Protein AF-A0A4U9HNB8-F1 (afdb_monomer_lite)

Radius of gyration: 13.6 Å; chains: 1; bounding box: 31×25×39 Å

Organism: NCBI:txid83655

Structure (mmCIF, N/CA/C/O backbone):
data_AF-A0A4U9HNB8-F1
#
_entry.id   AF-A0A4U9HNB8-F1
#
loop_
_atom_site.group_PDB
_atom_site.id
_atom_site.type_symbol
_atom_site.label_atom_id
_atom_site.label_alt_id
_atom_site.label_comp_id
_atom_site.label_asym_id
_atom_site.label_entity_id
_atom_site.label_seq_id
_atom_site.pdbx_PDB_ins_code
_atom_site.Cartn_x
_atom_site.Cartn_y
_atom_site.Cartn_z
_atom_site.occupancy
_atom_site.B_iso_or_equiv
_atom_site.auth_seq_id
_atom_site.auth_comp_id
_atom_site.auth_asym_id
_atom_site.auth_atom_id
_atom_site.pdbx_PDB_model_num
ATOM 1 N N . MET A 1 1 ? -0.997 -16.951 -18.861 1.00 66.19 1 MET A N 1
ATOM 2 C CA . MET A 1 1 ? 0.127 -17.169 -17.919 1.00 66.19 1 MET A CA 1
ATOM 3 C C . MET A 1 1 ? 0.412 -15.855 -17.220 1.00 66.19 1 MET A C 1
ATOM 5 O O . MET A 1 1 ? 0.578 -14.860 -17.913 1.00 66.19 1 MET A O 1
ATOM 9 N N . VAL A 1 2 ? 0.425 -15.822 -15.888 1.00 77.06 2 VAL A N 1
ATOM 10 C CA . VAL A 1 2 ? 0.671 -14.570 -15.161 1.00 77.06 2 VAL A CA 1
ATOM 11 C C . VAL A 1 2 ? 2.164 -14.413 -14.889 1.00 77.06 2 VAL A C 1
ATOM 13 O O . VAL A 1 2 ? 2.787 -15.341 -14.382 1.00 77.06 2 VAL A O 1
ATOM 16 N N . LYS A 1 3 ? 2.732 -13.245 -15.206 1.00 81.25 3 LYS A N 1
ATOM 17 C CA . LYS A 1 3 ? 4.134 -12.914 -14.916 1.00 81.25 3 LYS A CA 1
ATOM 18 C C . LYS A 1 3 ? 4.217 -12.106 -13.622 1.00 81.25 3 LYS A C 1
ATOM 20 O O . LYS A 1 3 ? 3.392 -11.229 -13.388 1.00 81.25 3 LYS A O 1
ATOM 25 N N . VAL A 1 4 ? 5.177 -12.443 -12.767 1.00 82.56 4 VAL A N 1
ATOM 26 C CA . VAL A 1 4 ? 5.508 -11.681 -11.556 1.00 82.56 4 VAL A CA 1
ATOM 27 C C . VAL A 1 4 ? 6.812 -10.951 -11.838 1.00 82.56 4 VAL A C 1
ATOM 29 O O . VAL A 1 4 ? 7.745 -11.547 -12.373 1.00 82.56 4 VAL A O 1
ATOM 32 N N . ARG A 1 5 ? 6.841 -9.658 -11.532 1.00 87.50 5 ARG A N 1
ATOM 33 C CA . ARG A 1 5 ? 8.006 -8.786 -11.675 1.00 87.50 5 ARG A CA 1
ATOM 34 C C . ARG A 1 5 ? 8.080 -7.856 -10.472 1.00 87.50 5 ARG A C 1
ATOM 36 O O . ARG A 1 5 ? 7.087 -7.709 -9.762 1.00 87.50 5 ARG A O 1
ATOM 43 N N . GLU A 1 6 ? 9.225 -7.217 -10.291 1.00 86.44 6 GLU A N 1
ATOM 44 C CA . GLU A 1 6 ? 9.378 -6.146 -9.309 1.00 86.44 6 GLU A CA 1
ATOM 45 C C . GLU A 1 6 ? 8.399 -5.001 -9.600 1.00 86.44 6 GLU A C 1
ATOM 47 O O . GLU A 1 6 ? 8.111 -4.678 -10.765 1.00 86.44 6 GLU A O 1
ATOM 52 N N . ALA A 1 7 ? 7.863 -4.429 -8.522 1.00 87.12 7 ALA A N 1
ATOM 53 C CA . ALA A 1 7 ? 7.014 -3.252 -8.582 1.00 87.12 7 ALA A CA 1
ATOM 54 C C . ALA A 1 7 ? 7.867 -2.027 -8.920 1.00 87.12 7 ALA A C 1
ATOM 56 O O . ALA A 1 7 ? 8.975 -1.865 -8.412 1.00 87.12 7 ALA A O 1
ATOM 57 N N . LYS A 1 8 ? 7.339 -1.167 -9.784 1.00 90.50 8 LYS A N 1
AT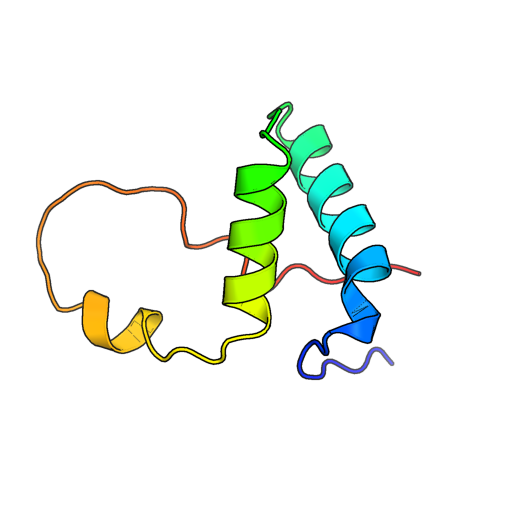OM 58 C CA . LYS A 1 8 ? 7.936 0.120 -10.134 1.00 90.50 8 LYS A CA 1
ATOM 59 C C . LYS A 1 8 ? 7.058 1.246 -9.619 1.00 90.50 8 LYS A C 1
ATOM 61 O O . LYS A 1 8 ? 5.889 1.028 -9.312 1.00 90.50 8 LYS A O 1
ATOM 66 N N . ALA A 1 9 ? 7.605 2.458 -9.562 1.00 90.75 9 ALA A N 1
ATOM 67 C CA . ALA A 1 9 ? 6.869 3.628 -9.088 1.00 90.75 9 ALA A CA 1
ATOM 68 C C . ALA A 1 9 ? 5.559 3.851 -9.864 1.00 90.75 9 ALA A C 1
ATOM 70 O O . ALA A 1 9 ? 4.551 4.231 -9.274 1.00 90.75 9 ALA A O 1
ATOM 71 N N . GLU A 1 10 ? 5.550 3.527 -11.159 1.00 93.00 10 GLU A N 1
ATOM 72 C CA . GLU A 1 10 ? 4.372 3.649 -12.026 1.00 93.00 10 GLU A CA 1
ATOM 73 C C . GLU A 1 10 ? 3.236 2.673 -11.669 1.00 93.00 10 GLU A C 1
ATOM 75 O O . GLU A 1 10 ? 2.096 2.879 -12.077 1.00 93.00 10 GLU A O 1
ATOM 80 N N . ASP A 1 11 ? 3.517 1.615 -10.903 1.00 93.31 11 ASP A N 1
ATOM 81 C CA . ASP A 1 11 ? 2.524 0.605 -10.523 1.00 93.31 11 ASP A CA 1
ATOM 82 C C . ASP A 1 11 ? 1.695 1.007 -9.290 1.00 93.31 11 ASP A C 1
ATOM 84 O O . ASP A 1 11 ? 0.855 0.221 -8.849 1.00 93.31 11 ASP A O 1
ATOM 88 N N . TYR A 1 12 ? 1.905 2.206 -8.728 1.00 92.50 12 TYR A N 1
ATOM 89 C CA . TYR A 1 12 ? 1.269 2.637 -7.478 1.00 92.50 12 TYR A CA 1
ATOM 90 C C . TYR A 1 12 ? -0.253 2.500 -7.504 1.00 92.50 12 TYR A C 1
ATOM 92 O O . TYR A 1 12 ? -0.830 1.880 -6.617 1.00 92.50 12 TYR A O 1
ATOM 100 N N . GLU A 1 13 ? -0.900 3.007 -8.552 1.00 93.81 13 GLU A N 1
ATOM 101 C CA . GLU A 1 13 ? -2.359 2.963 -8.704 1.00 93.81 13 GLU A CA 1
ATOM 102 C C . GLU A 1 13 ? -2.893 1.529 -8.786 1.00 93.81 13 GLU A C 1
ATOM 104 O O . GLU A 1 13 ? -3.918 1.185 -8.192 1.00 93.81 13 GLU A O 1
ATOM 109 N N . ALA A 1 14 ? -2.185 0.664 -9.517 1.00 93.00 14 ALA A N 1
ATOM 110 C CA . ALA A 1 14 ? -2.556 -0.739 -9.642 1.00 93.00 14 ALA A CA 1
ATOM 111 C C . ALA A 1 14 ? -2.405 -1.462 -8.299 1.00 93.00 14 ALA A C 1
ATOM 113 O O . ALA A 1 14 ? -3.289 -2.222 -7.913 1.00 93.00 14 ALA A O 1
ATOM 114 N N . TRP A 1 15 ? -1.322 -1.189 -7.571 1.00 94.38 15 TRP A N 1
ATOM 115 C CA . TRP A 1 15 ? -1.070 -1.726 -6.238 1.00 94.38 15 TRP A CA 1
ATOM 116 C C . TRP A 1 15 ? -2.083 -1.220 -5.200 1.00 94.38 15 TRP A C 1
ATOM 118 O O . TRP A 1 15 ? -2.614 -2.019 -4.427 1.00 94.38 15 TRP A O 1
ATOM 128 N N . LEU A 1 16 ? -2.420 0.073 -5.224 1.00 94.12 16 LEU A N 1
ATOM 129 C CA . LEU A 1 16 ? -3.349 0.710 -4.289 1.00 94.12 16 LEU A CA 1
ATOM 130 C C . LEU A 1 16 ? -4.742 0.076 -4.354 1.00 94.12 16 LEU A C 1
ATOM 132 O O . LEU A 1 16 ? -5.364 -0.171 -3.322 1.00 94.12 16 LEU A O 1
ATOM 136 N N . ARG A 1 17 ? -5.219 -0.271 -5.555 1.00 94.25 17 ARG A N 1
ATOM 137 C CA . ARG A 1 17 ? -6.501 -0.978 -5.732 1.00 94.25 17 ARG A CA 1
ATOM 138 C C . ARG A 1 17 ? -6.531 -2.319 -5.002 1.00 94.25 17 ARG A C 1
ATOM 140 O O . ARG A 1 17 ? -7.548 -2.673 -4.409 1.00 94.25 17 ARG A O 1
ATOM 147 N N . LEU A 1 18 ? -5.422 -3.053 -5.010 1.00 93.81 18 LEU A N 1
ATOM 148 C CA . LEU A 1 18 ? -5.317 -4.330 -4.298 1.00 93.81 18 LEU A CA 1
ATOM 149 C C . LEU A 1 18 ? -5.234 -4.142 -2.806 1.00 93.81 18 LEU A C 1
ATOM 151 O O . LEU A 1 18 ? -5.849 -4.892 -2.056 1.00 93.81 18 LEU A O 1
ATOM 155 N N . TRP A 1 19 ? -4.444 -3.155 -2.400 1.00 94.12 19 TRP A N 1
ATOM 156 C CA . TRP A 1 19 ? -4.256 -2.814 -1.011 1.00 94.12 19 TRP A CA 1
ATOM 157 C C . TRP A 1 19 ? -5.594 -2.450 -0.371 1.00 94.12 19 TRP A C 1
ATOM 159 O O . TRP A 1 19 ? -5.964 -3.031 0.644 1.00 94.12 19 TRP A O 1
ATOM 169 N N . ASN A 1 20 ? -6.388 -1.611 -1.034 1.00 93.62 20 ASN A N 1
ATOM 170 C CA . ASN A 1 20 ? -7.730 -1.260 -0.582 1.00 93.62 20 ASN A CA 1
ATOM 171 C C . ASN A 1 20 ? -8.678 -2.469 -0.572 1.00 93.62 20 ASN A C 1
ATOM 173 O O . ASN A 1 20 ? -9.462 -2.623 0.362 1.00 93.62 20 ASN A O 1
ATOM 177 N N . GLY A 1 21 ? -8.587 -3.365 -1.561 1.00 93.56 21 GLY A N 1
ATOM 178 C CA . GLY A 1 21 ? -9.347 -4.618 -1.558 1.00 93.56 21 GLY A CA 1
ATOM 179 C C . GLY A 1 21 ? -8.991 -5.524 -0.373 1.00 93.56 21 GLY A C 1
ATOM 180 O O . GLY A 1 21 ? -9.875 -6.083 0.271 1.00 93.56 21 GLY A O 1
ATOM 181 N N . TYR A 1 22 ? -7.704 -5.619 -0.042 1.00 93.38 22 TYR A N 1
ATOM 182 C CA . TYR A 1 22 ? -7.217 -6.345 1.128 1.00 93.38 22 TYR A CA 1
ATOM 183 C C . TYR A 1 22 ? -7.705 -5.717 2.437 1.00 93.38 22 TYR A C 1
ATOM 185 O O . TYR A 1 22 ? -8.219 -6.422 3.302 1.00 93.38 22 TYR A O 1
ATOM 193 N N . LEU A 1 23 ? -7.596 -4.394 2.570 1.00 92.81 23 LEU A N 1
ATOM 194 C CA . LEU A 1 23 ? -8.083 -3.655 3.733 1.00 92.81 23 LEU A CA 1
ATOM 195 C C . LEU A 1 23 ? -9.589 -3.834 3.931 1.00 92.81 23 LEU A C 1
ATOM 197 O O . LEU A 1 23 ? -10.029 -4.161 5.031 1.00 92.81 23 LEU A O 1
ATOM 201 N N . SER A 1 24 ? -10.364 -3.726 2.851 1.00 94.12 24 SER A N 1
ATOM 202 C CA . SER A 1 24 ? -11.809 -3.955 2.865 1.00 94.12 24 SER A CA 1
ATOM 203 C C . SER A 1 24 ? -12.163 -5.388 3.264 1.00 94.12 24 SER A C 1
ATOM 205 O O . SER A 1 24 ? -13.052 -5.583 4.091 1.00 94.12 24 SER A O 1
ATOM 207 N N . PHE A 1 25 ? -11.435 -6.388 2.756 1.00 92.62 25 PHE A N 1
ATOM 208 C CA . PHE A 1 25 ? -11.635 -7.789 3.135 1.00 92.62 25 PHE A CA 1
ATOM 209 C C . PHE A 1 25 ? -11.416 -8.022 4.638 1.00 92.62 25 PHE A C 1
ATOM 211 O O . PHE A 1 25 ? -12.165 -8.772 5.261 1.00 92.62 25 PHE A O 1
ATOM 218 N N . TYR A 1 26 ? -10.429 -7.346 5.232 1.00 94.06 26 TYR A N 1
ATOM 219 C CA . TYR A 1 26 ? -10.164 -7.390 6.673 1.00 94.06 26 TYR A CA 1
ATOM 220 C C . TYR A 1 26 ? -10.939 -6.341 7.486 1.00 94.06 26 TYR A C 1
ATOM 222 O O . TYR A 1 26 ? -10.724 -6.239 8.694 1.00 94.06 26 TYR A O 1
ATOM 230 N N . GLY A 1 27 ? -11.816 -5.548 6.859 1.00 92.75 27 GLY A N 1
ATOM 231 C CA . GLY A 1 27 ? -12.559 -4.466 7.516 1.00 92.75 27 GLY A CA 1
ATOM 232 C C . GLY A 1 27 ? -11.667 -3.448 8.234 1.00 92.75 27 GLY A C 1
ATOM 233 O O . GLY A 1 27 ? -12.072 -2.874 9.240 1.00 92.75 27 GLY A O 1
ATOM 234 N N . THR A 1 28 ? -10.429 -3.281 7.771 1.00 92.38 28 THR A N 1
ATOM 235 C CA . THR A 1 28 ? -9.430 -2.405 8.384 1.00 92.38 28 THR A CA 1
ATOM 236 C C . THR A 1 28 ? -9.361 -1.106 7.602 1.00 92.38 28 THR A C 1
ATOM 238 O O . THR A 1 28 ? -9.236 -1.139 6.384 1.00 92.38 28 THR A O 1
ATOM 241 N N . ASP A 1 29 ? -9.393 0.023 8.300 1.00 90.81 29 ASP A N 1
ATOM 242 C CA . ASP A 1 29 ? -9.150 1.334 7.705 1.00 90.81 29 ASP A CA 1
ATOM 243 C C . ASP A 1 29 ? -7.768 1.840 8.124 1.00 90.81 29 ASP A C 1
ATOM 245 O O . ASP A 1 29 ? -7.368 1.691 9.284 1.00 90.81 29 ASP A O 1
ATOM 249 N N . LEU A 1 30 ? -7.014 2.385 7.173 1.00 90.38 30 LEU A N 1
ATOM 250 C CA . LEU A 1 30 ? -5.666 2.897 7.399 1.00 90.38 30 LEU A CA 1
ATOM 251 C C . LEU A 1 30 ? -5.537 4.293 6.815 1.00 90.38 30 LEU A C 1
ATOM 253 O O . LEU A 1 30 ? -5.986 4.562 5.705 1.00 90.38 30 LEU A O 1
ATOM 257 N N . ASP A 1 31 ? -4.815 5.140 7.541 1.00 91.50 31 ASP A N 1
ATOM 258 C CA . ASP A 1 31 ? -4.445 6.467 7.072 1.00 91.50 31 ASP A CA 1
ATOM 259 C C . ASP A 1 31 ? -3.640 6.387 5.760 1.00 91.50 31 ASP A C 1
ATOM 261 O O . ASP A 1 31 ? -2.800 5.496 5.559 1.00 91.50 31 ASP A O 1
ATOM 265 N N . GLU A 1 32 ? -3.867 7.353 4.874 1.00 89.56 32 GLU A N 1
ATOM 266 C CA . GLU A 1 32 ? -3.143 7.510 3.617 1.00 89.56 32 GLU A CA 1
ATOM 267 C C . GLU A 1 32 ? -1.623 7.553 3.835 1.00 89.56 32 GLU A C 1
ATOM 269 O O . GLU A 1 32 ? -0.869 6.935 3.080 1.00 89.56 32 GLU A O 1
ATOM 274 N N . ALA A 1 33 ? -1.155 8.173 4.923 1.00 90.88 33 ALA A N 1
ATOM 275 C CA . ALA A 1 33 ? 0.261 8.217 5.276 1.00 90.88 33 ALA A CA 1
ATOM 276 C C . ALA A 1 33 ? 0.856 6.815 5.507 1.00 90.88 33 ALA A C 1
ATOM 278 O O . ALA A 1 33 ? 1.996 6.543 5.114 1.00 90.88 33 ALA A O 1
ATOM 279 N N . VAL A 1 34 ? 0.086 5.896 6.104 1.00 91.94 34 VAL A N 1
ATOM 280 C CA . VAL A 1 34 ? 0.503 4.498 6.310 1.00 91.94 34 VAL A CA 1
ATOM 281 C C . VAL A 1 34 ? 0.563 3.768 4.974 1.00 91.94 34 VAL A C 1
ATOM 283 O O . VAL A 1 34 ? 1.513 3.024 4.714 1.00 91.94 34 VAL A O 1
ATOM 286 N N . THR A 1 35 ? -0.409 4.013 4.101 1.00 92.31 35 THR A N 1
ATOM 287 C CA . THR A 1 35 ? -0.454 3.434 2.755 1.00 92.31 35 THR A CA 1
ATOM 288 C C . THR A 1 35 ? 0.725 3.910 1.899 1.00 92.31 35 THR A C 1
ATOM 290 O O . THR A 1 35 ? 1.416 3.089 1.293 1.00 92.31 35 THR A O 1
ATOM 293 N N . LEU A 1 36 ? 1.053 5.204 1.926 1.00 92.00 36 LEU A N 1
ATOM 294 C CA . LEU A 1 36 ? 2.216 5.771 1.234 1.00 92.00 36 LEU A CA 1
ATOM 295 C C . LEU A 1 36 ? 3.542 5.227 1.783 1.00 92.00 36 LEU A C 1
ATOM 297 O O . LEU A 1 36 ? 4.426 4.843 1.017 1.00 92.00 36 LEU A O 1
ATOM 301 N N . ALA A 1 37 ? 3.688 5.131 3.107 1.00 90.44 37 ALA A N 1
ATOM 302 C CA . ALA A 1 37 ? 4.879 4.542 3.720 1.00 90.44 37 A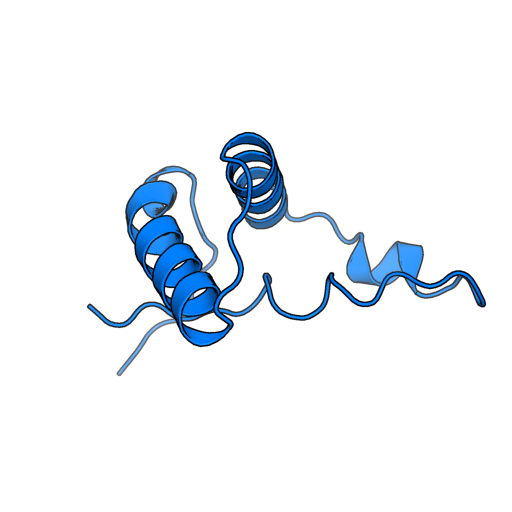LA A CA 1
ATOM 303 C C . ALA A 1 37 ? 5.047 3.060 3.344 1.00 90.44 37 ALA A C 1
ATOM 305 O O . ALA A 1 37 ? 6.162 2.594 3.102 1.00 90.44 37 ALA A O 1
ATOM 306 N N . THR A 1 38 ? 3.938 2.325 3.269 1.00 90.06 38 THR A N 1
ATOM 307 C CA . THR A 1 38 ? 3.901 0.933 2.806 1.00 90.06 38 THR A CA 1
ATOM 308 C C . THR A 1 38 ? 4.375 0.832 1.359 1.00 90.06 38 THR A C 1
ATOM 310 O O . THR A 1 38 ? 5.241 0.013 1.060 1.00 90.06 38 THR A O 1
ATOM 313 N N . TRP A 1 39 ? 3.891 1.710 0.482 1.00 92.25 39 TRP A N 1
ATOM 314 C CA . TRP A 1 39 ? 4.317 1.756 -0.913 1.00 92.25 39 TRP A CA 1
ATOM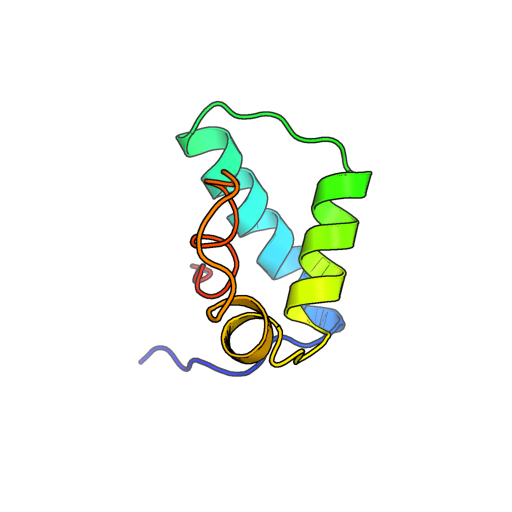 315 C C . TRP A 1 39 ? 5.812 2.050 -1.073 1.00 92.25 39 TRP A C 1
ATOM 317 O O . TRP A 1 39 ? 6.518 1.342 -1.790 1.00 92.25 39 TRP A O 1
ATOM 327 N N . HIS A 1 40 ? 6.342 3.025 -0.331 1.00 89.50 40 HIS A N 1
ATOM 328 C CA . HIS A 1 40 ? 7.776 3.314 -0.344 1.00 89.50 40 HIS A CA 1
ATOM 329 C C . HIS A 1 40 ? 8.627 2.111 0.089 1.00 89.50 40 HIS A C 1
ATOM 331 O O . HIS A 1 40 ? 9.724 1.919 -0.434 1.00 89.50 40 HIS A O 1
ATOM 337 N N . ARG A 1 41 ? 8.132 1.262 1.000 1.00 84.75 41 ARG A N 1
ATOM 338 C CA . ARG A 1 41 ? 8.800 0.005 1.393 1.00 84.75 41 ARG A CA 1
ATOM 339 C C . ARG A 1 41 ? 8.723 -1.083 0.325 1.00 84.75 41 ARG A C 1
ATOM 341 O O . ARG A 1 41 ? 9.609 -1.920 0.275 1.00 84.75 41 ARG A O 1
ATOM 348 N N . VAL A 1 42 ? 7.683 -1.089 -0.505 1.00 84.69 42 VAL A N 1
ATOM 349 C CA . VAL A 1 42 ? 7.574 -2.012 -1.647 1.00 84.69 42 VAL A CA 1
ATOM 350 C C . VAL A 1 42 ? 8.589 -1.646 -2.735 1.00 84.69 42 VAL A C 1
ATOM 352 O O . VAL A 1 42 ? 9.185 -2.536 -3.334 1.00 84.69 42 VAL A O 1
ATOM 355 N N . LEU A 1 43 ? 8.811 -0.347 -2.967 1.00 86.44 43 LEU A N 1
ATOM 356 C CA . LEU A 1 43 ? 9.763 0.152 -3.968 1.00 86.44 43 LEU A CA 1
ATOM 357 C C . LEU A 1 43 ? 11.214 0.155 -3.491 1.00 86.44 43 LEU A C 1
ATOM 359 O O . LEU A 1 43 ? 12.137 -0.061 -4.275 1.00 86.44 43 LEU A O 1
ATOM 363 N N . SER A 1 44 ? 11.436 0.428 -2.208 1.00 76.00 44 SER A N 1
ATOM 364 C CA . SER A 1 44 ? 12.757 0.279 -1.620 1.00 76.00 44 SER A CA 1
ATOM 365 C C . SER A 1 44 ? 12.977 -1.207 -1.370 1.00 76.00 44 SER A C 1
ATOM 367 O O . SER A 1 44 ? 12.454 -1.778 -0.419 1.00 76.00 44 SER A O 1
ATOM 369 N N . ALA A 1 45 ? 13.740 -1.85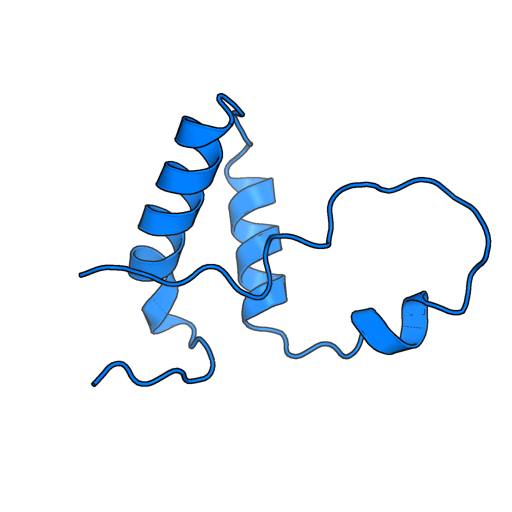0 -2.253 1.00 59.25 45 ALA A N 1
ATOM 370 C CA . ALA A 1 45 ? 14.244 -3.204 -2.067 1.00 59.25 45 ALA A CA 1
ATOM 371 C C . ALA A 1 45 ? 15.181 -3.243 -0.845 1.00 59.25 45 ALA A C 1
ATOM 373 O O . ALA A 1 45 ? 16.398 -3.345 -0.972 1.00 59.25 45 ALA A O 1
ATOM 374 N N . ILE A 1 46 ? 14.642 -3.076 0.362 1.00 49.91 46 ILE A N 1
ATOM 375 C CA . ILE A 1 46 ? 15.434 -3.123 1.577 1.00 49.91 46 ILE A CA 1
ATOM 376 C C . ILE A 1 46 ? 15.461 -4.579 2.049 1.00 49.91 46 ILE A C 1
ATOM 378 O O . ILE A 1 46 ? 14.402 -5.166 2.290 1.00 49.91 46 ILE A O 1
ATOM 382 N N . PRO A 1 47 ? 16.647 -5.161 2.299 1.00 44.59 47 PRO A N 1
ATOM 383 C CA . PRO A 1 47 ? 16.800 -6.447 2.976 1.00 44.59 47 PRO A CA 1
ATOM 384 C C . PRO A 1 47 ? 16.454 -6.364 4.482 1.00 44.59 47 PRO A C 1
ATOM 386 O O . PRO A 1 47 ? 17.051 -7.060 5.304 1.00 44.59 47 PRO A O 1
ATOM 389 N N . VAL A 1 48 ? 15.475 -5.538 4.881 1.00 47.94 48 VAL A N 1
ATOM 390 C CA . VAL A 1 48 ? 15.018 -5.422 6.281 1.00 47.94 48 VAL A CA 1
ATOM 391 C C . VAL A 1 48 ? 14.434 -6.733 6.792 1.00 47.94 48 VAL A C 1
ATOM 393 O O . VAL A 1 48 ? 14.548 -7.026 7.977 1.00 47.94 48 VAL A O 1
ATOM 396 N N . CYS A 1 49 ? 13.891 -7.573 5.908 1.00 43.78 49 CYS A N 1
ATOM 397 C CA . CYS A 1 49 ? 13.431 -8.903 6.294 1.00 43.78 49 CYS A CA 1
ATOM 398 C C . CYS A 1 49 ? 14.568 -9.828 6.757 1.00 43.78 49 CYS A C 1
ATOM 400 O O . CYS A 1 49 ? 14.293 -10.754 7.514 1.00 43.78 49 CYS A O 1
ATOM 402 N N . PHE A 1 50 ? 15.820 -9.597 6.339 1.00 38.22 50 PHE A N 1
ATOM 403 C CA . PHE A 1 50 ? 16.952 -10.431 6.754 1.00 38.22 50 PHE A CA 1
ATOM 404 C C . PHE A 1 50 ? 17.715 -9.840 7.945 1.00 38.22 50 PHE A C 1
ATOM 406 O O . PHE A 1 50 ? 18.105 -10.581 8.842 1.00 38.22 50 PHE A O 1
ATOM 413 N N . ALA A 1 51 ? 17.887 -8.516 8.000 1.00 38.12 51 ALA A N 1
ATOM 414 C CA . ALA A 1 51 ? 18.638 -7.873 9.082 1.00 38.12 51 ALA A CA 1
ATOM 415 C C . ALA A 1 51 ? 17.861 -7.787 10.411 1.00 38.12 51 ALA A C 1
ATOM 417 O O . ALA A 1 51 ? 18.479 -7.759 11.474 1.00 38.12 51 ALA A O 1
ATOM 418 N N . ASP A 1 52 ? 16.523 -7.775 10.371 1.00 43.25 52 ASP A N 1
ATOM 419 C CA . ASP A 1 52 ? 15.686 -7.625 11.572 1.00 43.25 52 ASP A CA 1
ATOM 420 C C . ASP A 1 52 ? 15.187 -8.969 12.149 1.00 43.25 52 ASP A C 1
ATOM 422 O O . ASP A 1 52 ? 14.598 -9.009 13.226 1.00 43.25 52 ASP A O 1
ATOM 426 N N . TRP A 1 53 ? 15.466 -10.105 11.487 1.00 42.41 53 TRP A N 1
ATOM 427 C CA . TRP A 1 53 ? 15.089 -11.437 11.998 1.00 42.41 53 TRP A CA 1
ATOM 428 C C . TRP A 1 53 ? 15.901 -11.858 13.236 1.00 42.41 53 TRP A C 1
ATOM 430 O O . TRP A 1 53 ? 15.444 -12.668 14.038 1.00 42.41 53 TRP A O 1
ATOM 440 N N . GLN A 1 54 ? 17.093 -11.288 13.440 1.00 43.22 54 GLN A N 1
ATOM 441 C CA . GLN A 1 54 ? 18.005 -11.687 14.517 1.00 43.22 54 GLN A CA 1
ATOM 442 C C . GLN A 1 54 ? 17.728 -11.000 15.869 1.00 43.22 54 GLN A C 1
ATOM 444 O O . GLN A 1 54 ? 18.564 -11.060 16.772 1.00 43.22 54 GLN A O 1
ATOM 449 N N . LYS A 1 55 ? 16.568 -10.354 16.055 1.00 44.69 55 LYS A N 1
ATOM 450 C CA . LYS A 1 55 ? 16.161 -9.831 17.367 1.00 44.69 55 LYS A CA 1
ATOM 451 C C . LYS A 1 55 ? 15.040 -10.681 17.971 1.00 44.69 55 LYS A C 1
ATOM 453 O O . LYS A 1 55 ? 13.888 -10.559 17.554 1.00 44.69 55 LYS A O 1
ATOM 458 N N . PRO A 1 56 ? 15.331 -11.525 18.979 1.00 47.41 56 PRO A N 1
ATOM 459 C CA . PRO A 1 56 ? 14.280 -12.174 19.739 1.00 47.41 56 PRO A CA 1
ATOM 460 C C . PRO A 1 56 ? 13.615 -11.113 20.627 1.00 47.41 56 PRO A C 1
ATOM 462 O O . PRO A 1 56 ? 14.291 -10.407 21.370 1.00 47.41 56 PRO A O 1
ATOM 465 N N . ASN A 1 57 ? 12.286 -11.032 20.553 1.00 54.41 57 ASN A N 1
ATOM 466 C CA . ASN A 1 57 ? 11.397 -10.142 21.311 1.00 54.41 57 ASN A CA 1
ATOM 467 C C . ASN A 1 57 ? 11.455 -8.641 20.976 1.00 54.41 57 ASN A C 1
ATOM 469 O O . ASN A 1 57 ? 12.215 -7.890 21.576 1.00 54.41 57 ASN A O 1
ATOM 473 N N . LYS A 1 58 ? 10.484 -8.166 20.185 1.00 44.91 58 LYS A N 1
ATOM 474 C CA . LYS A 1 58 ? 9.284 -7.470 20.698 1.00 44.91 58 LYS A CA 1
ATOM 475 C C . LYS A 1 58 ? 8.202 -7.439 19.614 1.00 44.91 58 LYS A C 1
ATOM 477 O O . LYS A 1 58 ? 8.497 -7.306 18.434 1.00 44.91 58 LYS A O 1
ATOM 482 N N . GLY A 1 59 ? 6.954 -7.628 20.039 1.00 47.94 59 GLY A N 1
ATOM 483 C CA . GLY A 1 59 ? 5.795 -7.834 19.176 1.00 47.94 59 GLY A CA 1
ATOM 484 C C . GLY A 1 59 ? 5.591 -6.752 18.115 1.00 47.94 59 GLY A C 1
ATOM 485 O O . GLY A 1 59 ? 5.404 -5.582 18.433 1.00 47.94 59 GLY A O 1
ATOM 486 N N . TRP A 1 60 ? 5.552 -7.187 16.857 1.00 36.22 60 TRP A N 1
ATOM 487 C CA . TRP A 1 60 ? 4.977 -6.433 15.749 1.00 36.22 60 TRP A CA 1
ATOM 488 C C . TRP A 1 60 ? 4.376 -7.424 14.745 1.00 36.22 60 TRP A C 1
ATOM 490 O O . TRP A 1 60 ? 4.991 -7.830 13.759 1.00 36.22 60 TRP A O 1
ATOM 500 N N . TRP A 1 61 ? 3.170 -7.905 15.048 1.00 41.19 61 TRP A N 1
ATOM 501 C CA . TRP A 1 61 ? 2.392 -8.735 14.130 1.00 41.19 61 TRP A CA 1
ATOM 502 C C . TRP A 1 61 ? 1.793 -7.823 13.052 1.00 41.19 61 TRP A C 1
ATOM 504 O O . TRP A 1 61 ? 0.676 -7.348 13.198 1.00 41.19 61 TRP A O 1
ATOM 514 N N . GLY A 1 62 ? 2.555 -7.519 11.998 1.00 44.28 62 GLY A N 1
ATOM 515 C CA . GLY A 1 62 ? 2.047 -6.674 10.905 1.00 44.28 62 GLY A CA 1
ATOM 516 C C . GLY A 1 62 ? 2.798 -6.751 9.574 1.00 44.28 62 GLY A C 1
ATOM 517 O O . GLY A 1 62 ? 2.197 -6.561 8.523 1.00 44.28 62 GLY A O 1
ATOM 518 N N . SER A 1 63 ? 4.089 -7.098 9.559 1.00 47.84 63 SER A N 1
ATOM 519 C CA . SER A 1 63 ? 4.919 -6.945 8.346 1.00 47.84 63 SER A CA 1
ATOM 520 C C . SER A 1 63 ? 4.844 -8.080 7.319 1.00 47.84 63 SER A C 1
ATOM 522 O O . SER A 1 63 ? 5.511 -8.005 6.291 1.00 47.84 63 SER A O 1
ATOM 524 N N . ARG A 1 64 ? 4.096 -9.163 7.570 1.00 45.72 64 ARG A N 1
ATOM 525 C CA . ARG A 1 64 ? 4.188 -10.371 6.725 1.00 45.72 64 ARG A CA 1
ATOM 526 C C . ARG A 1 64 ? 3.316 -10.333 5.462 1.00 45.72 64 ARG A C 1
ATOM 528 O O . ARG A 1 64 ? 3.604 -11.072 4.530 1.00 45.72 64 ARG A O 1
ATOM 535 N N . PHE A 1 65 ? 2.294 -9.480 5.391 1.00 39.91 65 PHE A N 1
ATOM 536 C CA . PHE A 1 65 ? 1.306 -9.543 4.301 1.00 39.91 65 PHE A CA 1
ATOM 537 C C . PHE A 1 65 ? 1.593 -8.643 3.089 1.00 39.91 65 PHE A C 1
ATOM 539 O O . PHE A 1 65 ? 1.134 -8.933 1.988 1.00 39.91 65 PHE A O 1
ATOM 546 N N . VAL A 1 66 ? 2.378 -7.576 3.248 1.00 46.00 66 VAL A N 1
ATOM 547 C CA . VAL A 1 66 ? 2.506 -6.530 2.213 1.00 46.00 66 VAL A CA 1
ATOM 548 C C . VAL A 1 66 ? 3.358 -6.959 1.010 1.00 46.00 66 VAL A C 1
ATOM 550 O O . VAL A 1 66 ? 3.093 -6.535 -0.111 1.00 46.00 66 VAL A O 1
ATOM 553 N N . CYS A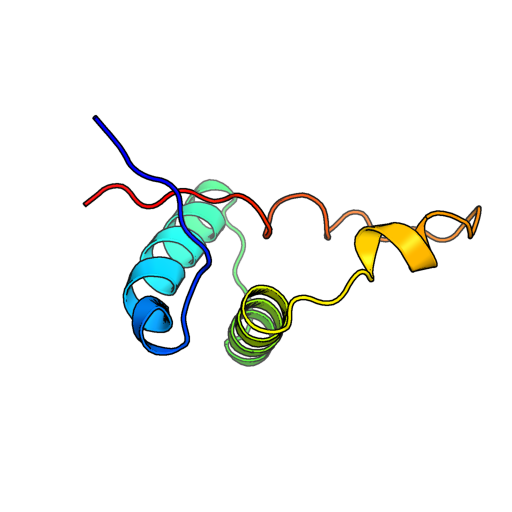 1 67 ? 4.363 -7.816 1.203 1.00 45.59 67 CYS A N 1
ATOM 554 C CA . CYS A 1 67 ? 5.398 -8.049 0.185 1.00 45.59 67 CYS A CA 1
ATOM 555 C C . CYS A 1 67 ? 4.967 -8.962 -0.988 1.00 45.59 67 CYS A C 1
ATOM 557 O O . CYS A 1 67 ? 5.746 -9.181 -1.909 1.00 45.59 67 CYS A O 1
ATOM 559 N N . CYS A 1 68 ? 3.755 -9.534 -0.978 1.00 41.47 68 CYS A N 1
ATOM 560 C CA . CYS A 1 68 ? 3.344 -10.526 -1.988 1.00 41.47 68 CYS A CA 1
ATOM 561 C C . CYS A 1 68 ? 1.908 -10.387 -2.523 1.00 41.47 68 CYS A C 1
ATOM 563 O O . CYS A 1 68 ? 1.408 -11.321 -3.153 1.00 41.47 68 CYS A O 1
ATOM 565 N N . MET A 1 69 ? 1.224 -9.254 -2.333 1.00 41.03 69 MET A N 1
ATOM 566 C CA . MET A 1 69 ? -0.152 -9.135 -2.829 1.00 41.03 69 MET A CA 1
ATOM 567 C C . MET A 1 69 ? -0.236 -8.836 -4.333 1.00 41.03 69 MET A C 1
ATOM 569 O O . MET A 1 69 ? 0.142 -7.782 -4.832 1.00 41.03 69 MET A O 1
ATOM 573 N N . LYS A 1 70 ? -0.733 -9.855 -5.035 1.00 42.12 70 LYS A N 1
ATOM 574 C CA . LYS A 1 70 ? -0.999 -10.000 -6.467 1.00 42.12 70 LYS A CA 1
ATOM 575 C C . LYS A 1 70 ? -2.193 -9.154 -6.927 1.00 42.12 70 LYS A C 1
ATOM 577 O O . LYS A 1 70 ? -3.261 -9.275 -6.334 1.00 42.12 70 LYS A O 1
ATOM 582 N N . ALA A 1 71 ? -2.054 -8.408 -8.032 1.00 33.75 71 ALA A N 1
ATOM 583 C CA . ALA A 1 71 ? -3.195 -7.790 -8.722 1.00 33.75 71 ALA A CA 1
ATOM 584 C C . ALA A 1 71 ? -3.918 -8.754 -9.664 1.00 33.75 71 ALA A C 1
ATOM 586 O O . ALA A 1 71 ? -3.238 -9.363 -10.496 1.00 33.75 71 ALA A O 1
ATOM 587 N N . PRO A 1 72 ? -5.261 -8.864 -9.610 1.00 48.38 72 PRO A N 1
ATOM 588 C CA . PRO A 1 72 ? -6.081 -9.243 -10.753 1.00 48.38 72 PRO A CA 1
ATOM 589 C C . PRO A 1 72 ? -6.526 -7.999 -11.548 1.00 48.38 72 PRO A C 1
ATOM 591 O O . PRO A 1 72 ? -7.029 -7.036 -10.968 1.00 48.38 72 PRO A O 1
ATOM 594 N N . GLY A 1 73 ? -6.357 -8.053 -12.873 1.00 37.47 73 GLY A N 1
ATOM 595 C CA . GLY A 1 73 ? -6.779 -7.035 -13.842 1.00 37.47 73 GLY A CA 1
ATOM 596 C C . GLY A 1 73 ? -5.848 -6.986 -15.037 1.00 37.47 73 GLY A C 1
ATOM 597 O O . GLY A 1 73 ? -4.951 -6.121 -15.016 1.00 37.47 73 GLY A O 1
#

Sequence (73 aa):
MVKVREAKAEDYEAWLRLWNGYLSFYGTDLDEAVTLATWHRVLSAIPVCFADWQKPNKGWWGSRFVCCMKAPG

Foldseek 3Di:
DDDDDQDDPVCLVQLVVQVVVVCVVVVHDDDPVVSVVLVVPSHPPDVCVPVVPPDDDDDDPDDPPSNDRDGDD

Secondary structure (DSSP, 8-state):
--------GGGHHHHHHHHHHHHHHTT----HHHHHHHHHHHHS--THHHHSTT------TTTTSGGG-PPP-

InterPro domains:
  IPR016181 Acyl-CoA N-acyltransferase [SSF55729] (1-45)

pLDDT: mean 71.64, std 22.96, range [33.75, 94.38]

=== Feature glossary ===
Legend for the data blocks above and below:

— What the protein is —

Sequence gives the chain of amino acids in standard one-letter code (A=alanine, C=cysteine, …, Y=tyrosine), read N→C. It is the only feature that is directly encoded by the gene; all structural features are derived from the folded form of this sequence.

The annotation block draws on four external resources. InterPro: which protein families and domains the sequence belongs to. GO: standardized terms for what the protein does, what process it participates in, and where in the cell it acts. CATH: which structural fold it has in the CATH hierarchy. Organism: the species of origin.

— Where its atoms are —

Atomic coordinates in PDBx/mmCIF format — the same representation the Protein Data Bank distributes. Each line of the _atom_site loop places one backbone atom in Cartesian space (units: ångströms, origin: arbitrary).

Six rendered views show the 3D structure from the faces of a cube — i.e. along ±x, ±y, ±z. Rendering representation is drawn randomly per protein from cartoon (secondary-structure ribbons), sticks (backbone bonds), or molecular surface; coloring is either N→C rainbow (blue at the N-terminus through red at the C-terminus) or one color per chain.

— Local backbone conformation —

DSSP 8-state secondary structure assigns each residue one of H (α-helix), G (3₁₀-helix), I (π-helix), E (extended β-strand), B (isolated β-bridge), T (hydrogen-bonded turn), S (bend), or '-' (coil). The assignment is computed from backbone hydrogen-bond geometry via the Kabsch–Sander algorithm.

P-SEA three-state annotation labels each residue as helix, strand, or coil based purely on the geometry of the Cα trace. It serves as a fallback when the full backbone (and thus DSSP) is unavailable.

φ (phi) and ψ (psi) are the two rotatable backbone dihedrals per residue: φ is the C(i-1)–N–Cα–C torsion, ψ is the N–Cα–C–N(i+1) torsion, both in degrees on (−180°, 180°]. α-helical residues cluster near (−60°, −45°); β-strand residues near (−120°, +130°). A Ramachandran plot is simply a scatter of (φ, ψ) for every residue.

— Global shape and packing —

Radius of gyration (Rg) is the root-mean-square distance of Cα atoms from their centroid — a single number for overall size and compactness. A globular domain of N residues has Rg ≈ 2.2·N^0.38 Å; an extended or disordered chain has a much larger Rg. The Cα contact count is the number of residue pairs whose Cα atoms are within 8 Å and are more than four positions apart in sequence — a standard proxy for tertiary packing density. The bounding box is the smallest axis-aligned box enclosing all Cα atoms.

Accessible surface area quantifies burial. A residue with SASA near zero is packed into the hydrophobic core; one with SASA >100 Å² sits on the surface. Computed here via the Shrake–Rupley numerical algorithm with a 1.4 Å probe.

The contact map is a binary N×N matrix image: pixel (i, j) is dark where Cα_i and Cα_j are within 8 Å and |i−j|>4. Because the |i−j|>4 filter removes local helical contacts, off-diagonal stripes parallel to the main diagonal indicate parallel β-sheets; stripes perpendicular to it indicate antiparallel β-sheets. The Ramachandran plot scatters every residue's (φ, ψ) pair against the sterically allowed regions. The PAE heatmap renders the predicted-aligned-error matrix.

— Structural neighborhood —

A 3Di character summarizes, for each residue, the relative orientation of the Cα frame of its nearest spatial neighbor. Because it encodes fold topology rather than chemistry, 3Di alignments detect remote structural similarity that sequence alignment misses.

Structural nearest neighbors (via Foldseek easy-search vs the PDB). Reported p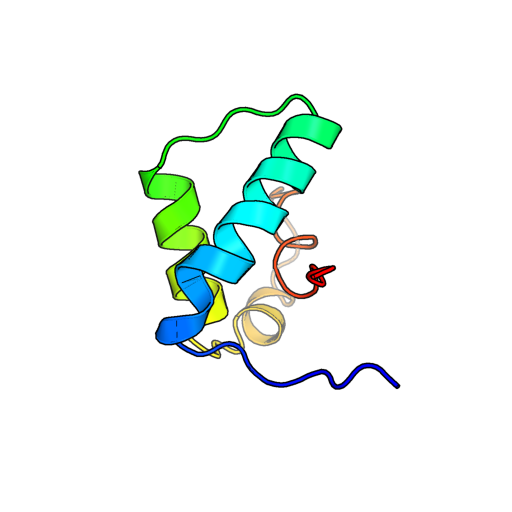er hit: target PDB id, E-value, and alignment TM-score. A TM-score above ~0.5 is the conventional threshold for 'same fold'.

— Confidence and disorder —

For AlphaFold models, the B-factor field carries pLDDT — the model's own estimate of local accuracy on a 0–100 scale. Regions with pLDDT<50 should be treated as essentially unmodeled; they often correspond to intrinsically disordered segments.

B-factor (Debye–Waller factor) reflects atomic displacement in the crystal lattice. It is an experimental observable (units Å²), not a prediction; low values mean the atom is pinned down, high values mean it moves or is heterogeneous across the crystal.

Predicted Aligned Error (PAE) is an AlphaFold confidence matrix: entry (i, j) is the expected error in the position of residue j, in ångströms, when the prediction is superimposed on the true structure at residue i. Low PAE within a block of residues means that block is internally rigid and well-predicted; high PAE between two blocks means their relative placement is uncertain even if each block individually is confident.